Protein AF-A0A5S4YLB9-F1 (afdb_monomer_lite)

Radius of gyration: 21.64 Å; chains: 1; bounding box: 45×45×74 Å

pLDDT: mean 87.02, std 15.47, range [41.09, 97.94]

Foldseek 3Di:
DDDDPPPPPDPDDPPDDPDPVVVDDPQVCQQPVDPVCRAQKDKQWAAWDDDPPNQWIWGQRDPVSFKIKTAGPVQFSDKDWADCVRPVVITMITIGRPVCVVVIDMGGHDD

Structure (mmCIF, N/CA/C/O backbone):
data_AF-A0A5S4YLB9-F1
#
_entry.id   AF-A0A5S4YLB9-F1
#
loop_
_atom_site.group_PDB
_atom_site.id
_atom_site.type_symbol
_atom_site.label_atom_id
_atom_site.label_alt_id
_atom_site.label_comp_id
_atom_site.label_asym_id
_atom_site.label_entity_id
_atom_site.label_seq_id
_atom_site.pdbx_PDB_ins_code
_atom_site.Cartn_x
_atom_site.Cartn_y
_atom_site.Cartn_z
_atom_site.occupancy
_atom_site.B_iso_or_equiv
_atom_site.auth_seq_id
_atom_site.auth_comp_id
_atom_site.auth_asym_id
_atom_site.auth_atom_id
_atom_site.pdbx_PDB_model_num
ATOM 1 N N . MET A 1 1 ? 29.938 6.118 -59.526 1.00 41.09 1 MET A N 1
ATOM 2 C CA . MET A 1 1 ? 29.838 4.944 -58.639 1.00 41.09 1 MET A CA 1
ATOM 3 C C . MET A 1 1 ? 29.187 5.438 -57.364 1.00 41.09 1 MET A C 1
ATOM 5 O O . MET A 1 1 ? 29.797 6.246 -56.681 1.00 41.09 1 MET A O 1
ATOM 9 N N . ALA A 1 2 ? 27.918 5.103 -57.149 1.00 44.34 2 ALA A N 1
ATOM 10 C CA . ALA A 1 2 ? 27.194 5.429 -55.926 1.00 44.34 2 ALA A CA 1
ATOM 11 C C . ALA A 1 2 ? 26.923 4.097 -55.229 1.00 44.34 2 ALA A C 1
ATOM 13 O O . ALA A 1 2 ? 26.101 3.318 -55.705 1.00 44.34 2 ALA A O 1
ATOM 14 N N . GLU A 1 3 ? 27.676 3.808 -54.175 1.00 47.38 3 GLU A N 1
ATOM 15 C CA . GLU A 1 3 ? 27.405 2.674 -53.298 1.00 47.38 3 GLU A CA 1
ATOM 16 C C . GLU A 1 3 ? 26.287 3.105 -52.345 1.00 47.38 3 GLU A C 1
ATOM 18 O O . GLU A 1 3 ? 26.493 3.911 -51.440 1.00 47.38 3 GLU A O 1
ATOM 23 N N . HIS A 1 4 ? 25.066 2.643 -52.622 1.00 51.16 4 HIS A N 1
ATOM 24 C CA . HIS A 1 4 ? 23.992 2.636 -51.636 1.00 51.16 4 HIS A CA 1
ATOM 25 C C . HIS A 1 4 ? 24.293 1.496 -50.662 1.00 51.16 4 HIS A C 1
ATOM 27 O O . HIS A 1 4 ? 24.170 0.327 -51.020 1.00 51.16 4 HIS A O 1
ATOM 33 N N . ASN A 1 5 ? 24.719 1.843 -49.449 1.00 51.69 5 ASN A N 1
ATOM 34 C CA . ASN A 1 5 ? 24.667 0.926 -48.320 1.00 51.69 5 ASN A CA 1
ATOM 35 C C . ASN A 1 5 ? 23.204 0.816 -47.876 1.00 51.69 5 ASN A C 1
ATOM 37 O O . ASN A 1 5 ? 22.686 1.712 -47.210 1.00 51.69 5 ASN A O 1
ATOM 41 N N . ASP A 1 6 ? 22.555 -0.283 -48.251 1.00 49.88 6 ASP A N 1
ATOM 42 C CA . ASP A 1 6 ? 21.346 -0.773 -47.594 1.00 49.88 6 ASP A CA 1
ATOM 43 C C . ASP A 1 6 ? 21.731 -1.279 -46.193 1.00 49.88 6 ASP A C 1
ATOM 45 O O . ASP A 1 6 ? 21.998 -2.464 -45.979 1.00 49.88 6 ASP A O 1
ATOM 49 N N . GLU A 1 7 ? 21.810 -0.369 -45.220 1.00 49.88 7 GLU A N 1
ATOM 50 C CA . GLU A 1 7 ? 21.791 -0.760 -43.813 1.00 49.88 7 GLU A CA 1
ATOM 51 C C . GLU A 1 7 ? 20.394 -1.294 -43.490 1.00 49.88 7 GLU A C 1
ATOM 53 O O . GLU A 1 7 ? 19.412 -0.557 -43.391 1.00 49.88 7 GLU A O 1
ATOM 58 N N . ALA A 1 8 ? 20.313 -2.618 -43.363 1.00 51.78 8 ALA A N 1
ATOM 59 C CA . ALA A 1 8 ? 19.144 -3.317 -42.871 1.00 51.78 8 ALA A CA 1
ATOM 60 C C . ALA A 1 8 ? 18.708 -2.714 -41.528 1.00 51.78 8 ALA A C 1
ATOM 62 O O . ALA A 1 8 ? 19.410 -2.815 -40.520 1.00 51.78 8 ALA A O 1
ATOM 63 N N . VAL A 1 9 ? 17.521 -2.110 -41.515 1.00 49.81 9 VAL A N 1
ATOM 64 C CA . VAL A 1 9 ? 16.834 -1.696 -40.293 1.00 49.81 9 VAL A CA 1
ATOM 65 C C . VAL A 1 9 ? 16.519 -2.965 -39.502 1.00 49.81 9 VAL A C 1
ATOM 67 O O . VAL A 1 9 ? 15.574 -3.688 -39.817 1.00 49.81 9 VAL A O 1
ATOM 70 N N . SER A 1 10 ? 17.340 -3.284 -38.499 1.00 50.38 10 SER A N 1
ATOM 71 C CA . SER A 1 10 ? 17.010 -4.340 -37.547 1.00 50.38 10 SER A CA 1
ATOM 72 C C . SER A 1 10 ? 15.905 -3.816 -36.636 1.00 50.38 10 SER A C 1
ATOM 74 O O . SER A 1 10 ? 16.147 -2.963 -35.779 1.00 50.38 10 SER A O 1
ATOM 76 N N . GLU A 1 11 ? 14.688 -4.310 -36.829 1.00 45.53 11 GLU A N 1
ATOM 77 C CA . GLU A 1 11 ? 13.570 -4.064 -35.923 1.00 45.53 11 GLU A CA 1
ATOM 78 C C . GLU A 1 11 ? 13.886 -4.668 -34.545 1.00 45.53 11 GLU A C 1
ATOM 80 O O . GLU A 1 11 ? 13.721 -5.862 -34.296 1.00 45.53 11 GLU A O 1
ATOM 85 N N . GLY A 1 12 ? 14.407 -3.829 -33.649 1.00 42.03 12 GLY A N 1
ATOM 86 C CA . GLY A 1 12 ? 14.742 -4.174 -32.272 1.00 42.03 12 GLY A CA 1
ATOM 87 C C . GLY A 1 12 ? 13.501 -4.267 -31.390 1.00 42.03 12 GLY A C 1
ATOM 88 O O . GLY A 1 12 ? 13.297 -3.429 -30.516 1.00 42.03 12 GLY A O 1
ATOM 89 N N . GLY A 1 13 ? 12.669 -5.287 -31.600 1.00 60.09 13 GLY A N 1
ATOM 90 C CA . GLY A 1 13 ? 11.773 -5.758 -30.542 1.00 60.09 13 GLY A CA 1
ATOM 91 C C . GLY A 1 13 ? 12.600 -6.377 -29.405 1.00 60.09 13 GLY A C 1
ATOM 92 O O . GLY A 1 13 ? 13.683 -6.904 -29.678 1.00 60.09 13 GLY A O 1
ATOM 93 N N . PRO A 1 14 ? 12.148 -6.339 -28.134 1.00 65.94 14 PRO A N 1
ATOM 94 C CA . PRO A 1 14 ? 12.865 -7.023 -27.065 1.00 65.94 14 PRO A CA 1
ATOM 95 C C . PRO A 1 14 ? 12.914 -8.517 -27.403 1.00 65.94 14 PRO A C 1
ATOM 97 O O . PRO A 1 14 ? 11.892 -9.205 -27.411 1.00 65.94 14 PRO A O 1
ATOM 100 N N . GLY A 1 15 ? 14.108 -8.998 -27.758 1.00 73.31 15 GLY A N 1
ATOM 101 C CA . GLY A 1 15 ? 14.348 -10.401 -28.063 1.00 73.31 15 GLY A CA 1
ATOM 102 C C . GLY A 1 15 ? 13.890 -11.272 -26.898 1.00 73.31 15 GLY A C 1
ATOM 103 O O . GLY A 1 15 ? 14.005 -10.885 -25.734 1.00 73.31 15 GLY A O 1
ATOM 104 N N . ARG A 1 16 ? 13.343 -12.450 -27.207 1.00 78.19 16 ARG A N 1
ATOM 105 C CA . ARG A 1 16 ? 12.963 -13.427 -26.183 1.00 78.19 16 ARG A CA 1
ATOM 106 C C . ARG A 1 16 ? 14.174 -13.683 -25.267 1.00 78.19 16 ARG A C 1
ATOM 108 O O . ARG A 1 16 ? 15.229 -14.045 -25.789 1.00 78.19 16 ARG A O 1
ATOM 115 N N . PRO A 1 17 ? 14.045 -13.523 -23.940 1.00 76.88 17 PRO A N 1
ATOM 116 C CA . PRO A 1 17 ? 15.144 -13.744 -23.022 1.00 76.88 17 PRO A CA 1
ATOM 117 C C . PRO A 1 17 ? 15.515 -15.222 -23.038 1.00 76.88 17 PRO A C 1
ATOM 119 O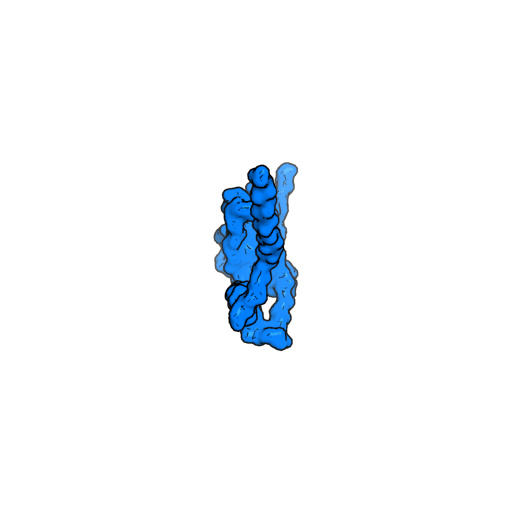 O . PRO A 1 17 ? 14.664 -16.098 -23.236 1.00 76.88 17 PRO A O 1
ATOM 122 N N . ALA A 1 18 ? 16.794 -15.503 -22.801 1.00 81.44 18 ALA A N 1
ATOM 123 C CA . ALA A 1 18 ? 17.282 -16.871 -22.670 1.00 81.44 18 ALA A CA 1
ATOM 124 C C . ALA A 1 18 ? 16.619 -17.594 -21.482 1.00 81.44 18 ALA A C 1
ATOM 126 O O . ALA A 1 18 ? 16.462 -18.815 -21.511 1.00 81.44 18 ALA A O 1
ATOM 127 N N . ASN A 1 19 ? 16.183 -16.836 -20.470 1.00 82.06 19 ASN A N 1
ATOM 128 C CA . ASN A 1 19 ? 15.472 -17.329 -19.302 1.00 82.06 19 ASN A CA 1
ATOM 129 C C . ASN A 1 19 ? 14.149 -16.570 -19.099 1.00 82.06 19 ASN A C 1
ATOM 131 O O . ASN A 1 19 ? 14.136 -15.362 -18.886 1.00 82.06 19 ASN A O 1
ATOM 1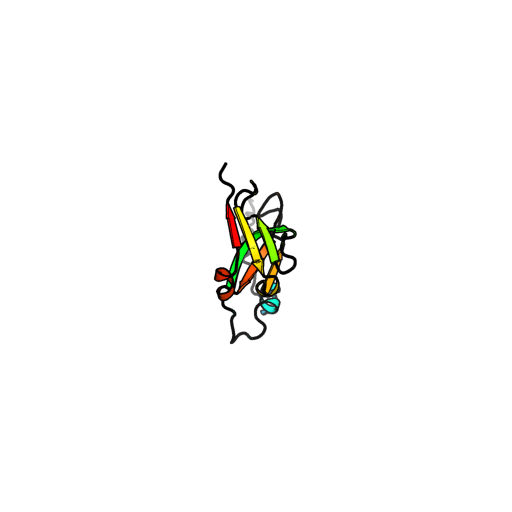35 N N . LEU A 1 20 ? 13.022 -17.290 -19.113 1.00 82.81 20 LEU A N 1
ATOM 136 C CA . LEU A 1 20 ? 11.689 -16.698 -18.945 1.00 82.81 20 LEU A CA 1
ATOM 137 C C . LEU A 1 20 ? 11.484 -16.026 -17.580 1.00 82.81 20 LEU A C 1
ATOM 139 O O . LEU A 1 20 ? 10.621 -15.161 -17.474 1.00 82.81 20 LEU A O 1
ATOM 143 N N . SER A 1 21 ? 12.275 -16.365 -16.555 1.00 81.25 21 SER A N 1
ATOM 144 C CA . SER A 1 21 ? 12.187 -15.681 -15.261 1.00 81.25 21 SER A CA 1
ATOM 145 C C . SER A 1 21 ? 12.584 -14.206 -15.333 1.00 81.25 21 SER A C 1
ATOM 147 O O . SER A 1 21 ? 12.196 -13.435 -14.464 1.00 81.25 21 SER A O 1
ATOM 149 N N . GLU A 1 22 ? 13.336 -13.801 -16.360 1.00 82.19 22 GLU A N 1
ATOM 150 C CA . GLU A 1 22 ? 13.720 -12.402 -16.599 1.00 82.19 22 GLU A CA 1
ATOM 151 C C . GLU A 1 22 ? 12.533 -11.530 -17.037 1.00 82.19 22 GLU A C 1
ATOM 153 O O . GLU A 1 22 ? 12.612 -10.308 -16.969 1.00 82.19 22 GLU A O 1
ATOM 158 N N . TRP A 1 23 ? 11.422 -12.140 -17.462 1.00 85.19 23 TRP A N 1
ATOM 159 C CA . TRP A 1 23 ? 10.176 -11.436 -17.776 1.00 85.19 23 TRP A CA 1
ATOM 160 C C . TRP A 1 23 ? 9.253 -11.241 -16.578 1.00 85.19 23 TRP A C 1
ATOM 162 O O . TRP A 1 23 ? 8.257 -10.531 -16.699 1.00 85.19 23 TRP A O 1
ATOM 172 N N . PHE A 1 24 ? 9.517 -11.891 -15.446 1.00 88.62 24 PHE A N 1
ATOM 173 C CA . PHE A 1 24 ? 8.608 -11.824 -14.310 1.00 88.62 24 PHE A CA 1
ATOM 174 C C . PHE A 1 24 ? 8.838 -10.552 -13.511 1.00 88.62 24 PHE A C 1
ATOM 176 O O . PHE A 1 24 ? 9.969 -10.223 -13.160 1.00 88.62 24 PHE A O 1
ATOM 183 N N . ASP A 1 25 ? 7.746 -9.886 -13.150 1.00 90.81 25 ASP A N 1
ATOM 184 C CA . ASP A 1 25 ? 7.785 -8.766 -12.224 1.00 90.81 25 ASP A CA 1
ATOM 185 C C . ASP A 1 25 ? 8.176 -9.256 -10.815 1.00 90.81 25 ASP A C 1
ATOM 187 O O . ASP A 1 25 ? 7.388 -9.957 -10.170 1.00 90.81 25 ASP A O 1
ATOM 191 N N . PRO A 1 26 ? 9.351 -8.877 -10.269 1.00 88.56 26 PRO A N 1
ATOM 192 C CA . PRO A 1 26 ? 9.837 -9.435 -9.003 1.00 88.56 26 PRO A CA 1
ATOM 193 C C . PRO A 1 26 ? 8.977 -9.079 -7.789 1.00 88.56 26 PRO A C 1
ATOM 195 O O . PRO A 1 26 ? 9.103 -9.692 -6.735 1.00 88.56 26 PRO A O 1
ATOM 198 N N . TRP A 1 27 ? 8.126 -8.060 -7.893 1.00 88.56 27 TRP A N 1
ATOM 199 C CA . TRP A 1 27 ? 7.233 -7.672 -6.808 1.00 88.56 27 TRP A CA 1
ATOM 200 C C . TRP A 1 27 ? 6.031 -8.619 -6.681 1.00 88.56 27 TRP A C 1
ATOM 202 O O . TRP A 1 27 ? 5.513 -8.787 -5.579 1.00 88.56 27 TRP A O 1
ATOM 212 N N . LEU A 1 28 ? 5.620 -9.292 -7.767 1.00 91.88 28 LEU A N 1
ATOM 213 C CA . LEU A 1 28 ? 4.493 -10.228 -7.733 1.00 91.88 28 LEU A CA 1
ATOM 214 C C . LEU A 1 28 ? 4.781 -11.437 -6.848 1.00 91.88 28 LEU A C 1
ATOM 216 O O . LEU A 1 28 ? 3.866 -11.918 -6.195 1.00 91.88 28 LEU A O 1
ATOM 220 N N . SER A 1 29 ? 6.033 -11.889 -6.757 1.00 89.50 29 SER A N 1
ATOM 221 C CA . SER A 1 29 ? 6.404 -13.000 -5.869 1.00 89.50 29 SER A CA 1
ATOM 222 C C . SER A 1 29 ? 6.312 -12.647 -4.382 1.00 89.50 29 SER A C 1
ATOM 224 O O . SER A 1 29 ? 6.216 -13.543 -3.551 1.00 89.50 29 SER A O 1
ATOM 226 N N . LYS A 1 30 ? 6.311 -11.352 -4.034 1.00 89.50 30 LYS A N 1
ATOM 227 C CA . LYS A 1 30 ? 6.050 -10.879 -2.665 1.00 89.50 30 LYS A CA 1
ATOM 228 C C . LYS A 1 30 ? 4.556 -10.839 -2.348 1.00 89.50 30 LYS A C 1
ATOM 230 O O . LYS A 1 30 ? 4.187 -10.933 -1.186 1.00 89.50 30 LYS A O 1
ATOM 235 N N . LEU A 1 31 ? 3.716 -10.662 -3.370 1.00 92.19 31 LEU A N 1
ATOM 236 C CA . LEU A 1 31 ? 2.264 -10.575 -3.222 1.00 92.19 31 LEU A CA 1
ATOM 237 C C . LEU A 1 31 ? 1.571 -11.939 -3.376 1.00 92.19 31 LEU A C 1
ATOM 239 O O . LEU A 1 31 ? 0.569 -12.200 -2.718 1.00 92.19 31 LEU A O 1
ATOM 243 N N . ILE A 1 32 ? 2.076 -12.790 -4.268 1.00 93.44 32 ILE A N 1
ATOM 244 C CA . ILE A 1 32 ? 1.504 -14.086 -4.636 1.00 93.44 32 ILE A CA 1
ATOM 245 C C . ILE A 1 32 ? 2.486 -15.177 -4.204 1.00 93.44 32 ILE A C 1
ATOM 247 O O . ILE A 1 32 ? 3.392 -15.542 -4.950 1.00 93.44 32 ILE A O 1
ATOM 251 N N . GLU A 1 33 ? 2.297 -15.697 -2.992 1.00 88.00 33 GLU A N 1
ATOM 252 C CA . GLU A 1 33 ? 3.114 -16.798 -2.460 1.00 88.00 33 GLU A CA 1
ATOM 253 C C . GLU A 1 33 ? 2.803 -18.140 -3.148 1.00 88.00 33 GLU A C 1
ATOM 255 O O . GLU A 1 33 ? 3.704 -18.937 -3.404 1.00 88.00 33 GLU A O 1
ATOM 260 N N . ASP A 1 34 ? 1.526 -18.386 -3.468 1.00 90.56 34 ASP A N 1
ATOM 261 C CA . ASP A 1 34 ? 1.048 -19.580 -4.173 1.00 90.56 34 ASP A CA 1
ATOM 262 C C . ASP A 1 34 ? 0.323 -19.152 -5.461 1.00 90.56 34 ASP A C 1
ATOM 264 O O . ASP A 1 34 ? -0.716 -18.487 -5.384 1.00 90.56 34 ASP A O 1
ATOM 268 N N . PRO A 1 35 ? 0.813 -19.543 -6.653 1.00 90.31 35 PRO A N 1
ATOM 269 C CA . PRO A 1 35 ? 0.202 -19.155 -7.923 1.00 90.31 35 PRO A CA 1
ATOM 270 C C . PRO A 1 35 ? -1.232 -19.679 -8.102 1.00 90.31 35 PRO A C 1
ATOM 272 O O . PRO A 1 35 ? -1.971 -19.150 -8.929 1.00 90.31 35 PRO A O 1
ATOM 275 N N . ASN A 1 36 ? -1.659 -20.682 -7.325 1.00 94.38 36 ASN A N 1
ATOM 276 C CA . ASN A 1 36 ? -3.032 -21.193 -7.343 1.00 94.38 36 ASN A CA 1
ATOM 277 C C . ASN A 1 36 ? -3.960 -20.462 -6.359 1.00 94.38 36 ASN A C 1
ATOM 279 O O . ASN A 1 36 ? -5.162 -20.728 -6.332 1.00 94.38 36 ASN A O 1
ATOM 283 N N . LYS A 1 37 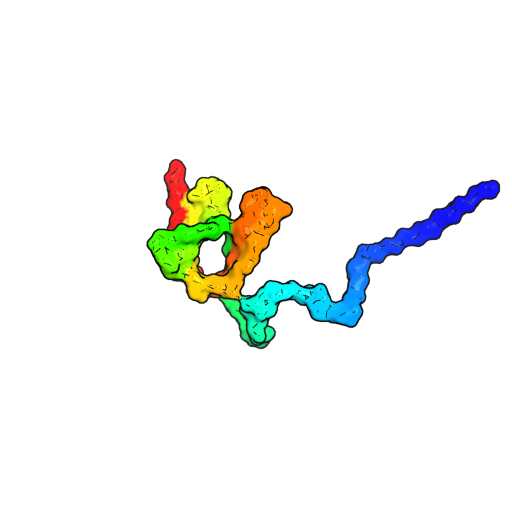? -3.422 -19.551 -5.542 1.00 91.62 37 LYS A N 1
ATOM 284 C CA . LYS A 1 37 ? -4.159 -18.773 -4.540 1.00 91.62 37 LYS A CA 1
ATOM 285 C C . LYS A 1 37 ? -3.849 -17.293 -4.707 1.00 91.62 37 LYS A C 1
ATOM 287 O O . LYS A 1 37 ? -3.173 -16.674 -3.892 1.00 91.62 37 LYS A O 1
ATOM 292 N N . ILE A 1 38 ? -4.372 -16.726 -5.787 1.00 93.00 38 ILE A N 1
ATOM 293 C CA . ILE A 1 38 ? -4.213 -15.303 -6.081 1.00 93.00 38 ILE A CA 1
ATOM 294 C C . ILE A 1 38 ? -5.054 -14.496 -5.074 1.00 93.00 38 ILE A C 1
ATOM 296 O O . ILE A 1 38 ? -6.272 -14.701 -5.011 1.00 93.00 38 ILE A O 1
ATOM 300 N N . PRO A 1 39 ? -4.448 -13.591 -4.282 1.00 93.25 39 PRO A N 1
ATOM 301 C CA . PRO A 1 39 ? -5.184 -12.794 -3.313 1.00 93.25 39 PRO A CA 1
ATOM 302 C C . PRO A 1 39 ? -6.147 -11.827 -4.012 1.00 93.25 39 PRO A C 1
ATOM 304 O O . PRO A 1 39 ? -5.863 -11.281 -5.081 1.00 93.25 39 PRO A O 1
ATOM 307 N N . ASN A 1 40 ? -7.295 -11.576 -3.383 1.00 95.38 40 ASN A N 1
ATOM 308 C CA . ASN A 1 40 ? -8.248 -10.586 -3.868 1.00 95.38 40 ASN A CA 1
ATOM 309 C C . ASN A 1 40 ? -7.791 -9.181 -3.467 1.00 95.38 40 ASN A C 1
ATOM 311 O O . ASN A 1 40 ? -8.033 -8.734 -2.348 1.00 95.38 40 ASN A O 1
ATOM 315 N N . VAL A 1 41 ? -7.136 -8.481 -4.390 1.00 96.38 41 VAL A N 1
ATOM 316 C CA . VAL A 1 41 ? -6.489 -7.200 -4.092 1.00 96.38 41 VAL A CA 1
ATOM 317 C C . VAL A 1 41 ? -7.157 -6.006 -4.762 1.00 96.38 41 VAL A C 1
ATOM 319 O O . VAL A 1 41 ? -7.857 -6.107 -5.779 1.00 96.38 41 VAL A O 1
ATOM 322 N N . MET A 1 42 ? -6.914 -4.832 -4.192 1.00 95.75 42 MET A N 1
ATOM 323 C CA . MET A 1 42 ? -7.106 -3.548 -4.855 1.00 95.75 42 MET A CA 1
ATOM 324 C C . MET A 1 42 ? -5.847 -2.694 -4.719 1.00 95.75 42 MET A C 1
ATOM 326 O O . MET A 1 42 ? -5.116 -2.804 -3.738 1.00 95.75 42 MET A O 1
ATOM 330 N N . LEU A 1 43 ? -5.596 -1.857 -5.723 1.00 96.12 43 LEU A N 1
ATOM 331 C CA . LEU A 1 43 ? -4.469 -0.935 -5.737 1.00 96.12 43 LEU A CA 1
ATOM 332 C C . LEU A 1 43 ? -4.929 0.444 -5.258 1.00 96.12 43 LEU A C 1
ATOM 334 O O . LEU A 1 43 ? -5.882 1.004 -5.800 1.00 96.12 43 LEU A O 1
ATOM 338 N N . LEU A 1 44 ? -4.221 0.993 -4.276 1.00 95.88 44 LEU A N 1
ATOM 339 C CA . LEU A 1 44 ? -4.338 2.377 -3.842 1.00 95.88 44 LEU A CA 1
ATOM 340 C C . LEU A 1 44 ? -3.061 3.135 -4.212 1.00 95.88 44 LEU A C 1
ATOM 342 O O . LEU A 1 44 ? -1.955 2.706 -3.881 1.00 95.88 44 LEU A O 1
ATOM 346 N N . CYS A 1 45 ? -3.220 4.275 -4.878 1.00 95.81 45 CYS A N 1
ATOM 347 C CA . CYS A 1 45 ? -2.120 5.148 -5.277 1.00 95.81 45 CYS A CA 1
ATOM 348 C C . CYS A 1 45 ? -2.203 6.452 -4.488 1.00 95.81 45 CYS A C 1
ATOM 350 O O . CYS A 1 45 ? -3.268 7.067 -4.428 1.00 95.81 45 CYS A O 1
ATOM 352 N N . GLY A 1 46 ? -1.092 6.892 -3.902 1.00 96.31 46 GLY A N 1
ATOM 353 C CA . GLY A 1 46 ? -1.082 8.151 -3.165 1.00 96.31 46 GLY A CA 1
ATOM 354 C C . GLY A 1 46 ? 0.171 8.387 -2.337 1.00 96.31 46 GLY A C 1
ATOM 355 O O . GLY A 1 46 ? 1.228 7.808 -2.590 1.00 96.31 46 GLY A O 1
ATOM 356 N N . TYR A 1 47 ? 0.044 9.236 -1.323 1.00 96.56 47 TYR A N 1
ATOM 357 C CA . TYR A 1 47 ? 1.126 9.634 -0.426 1.00 96.56 47 TYR A CA 1
ATOM 358 C C . TYR A 1 47 ? 0.874 9.065 0.972 1.00 96.56 47 TYR A C 1
ATOM 360 O O . TYR A 1 47 ? -0.032 9.509 1.681 1.00 96.56 47 TYR A O 1
ATOM 368 N N . ALA A 1 48 ? 1.653 8.049 1.348 1.00 96.88 48 ALA A N 1
ATOM 369 C CA . ALA A 1 48 ? 1.529 7.367 2.633 1.00 96.88 48 ALA A CA 1
ATOM 370 C C . ALA A 1 48 ? 2.206 8.155 3.770 1.00 96.88 48 ALA A C 1
ATOM 372 O O . ALA A 1 48 ? 3.318 8.656 3.612 1.00 96.88 48 ALA A O 1
ATOM 373 N N . THR A 1 49 ? 1.551 8.228 4.926 1.00 96.94 49 THR A N 1
ATOM 374 C CA . THR A 1 49 ? 2.048 8.866 6.151 1.00 96.94 49 THR A CA 1
ATOM 375 C C . THR A 1 49 ? 1.465 8.196 7.402 1.00 96.94 49 THR A C 1
ATOM 377 O O . THR A 1 49 ? 0.615 7.305 7.316 1.00 96.94 49 THR A O 1
ATOM 380 N N . ASN A 1 50 ? 1.912 8.626 8.581 1.00 97.12 50 ASN A N 1
ATOM 381 C CA . ASN A 1 50 ? 1.372 8.160 9.854 1.00 97.12 50 ASN A CA 1
ATOM 382 C C . ASN A 1 50 ? -0.115 8.525 9.984 1.00 97.12 50 ASN A C 1
ATOM 384 O O . ASN A 1 50 ? -0.518 9.668 9.755 1.00 97.12 50 ASN A O 1
ATOM 388 N N . SER A 1 51 ? -0.923 7.541 10.374 1.00 96.81 51 SER A N 1
ATOM 389 C CA . SER A 1 51 ? -2.305 7.751 10.804 1.00 96.81 51 SER A CA 1
ATOM 390 C C . SER A 1 51 ? -2.340 8.130 12.293 1.00 96.81 51 SER A C 1
ATOM 392 O O . SER A 1 51 ? -1.466 7.692 13.043 1.00 96.81 51 SER A O 1
ATOM 394 N N . PRO A 1 52 ? -3.347 8.896 12.757 1.00 94.75 52 PRO A N 1
ATOM 395 C CA . PRO A 1 52 ? -3.630 9.047 14.186 1.00 94.75 52 PRO A CA 1
ATOM 396 C C . PRO A 1 52 ? -3.946 7.717 14.891 1.00 94.75 52 PRO A C 1
ATOM 398 O O . PRO A 1 52 ? -3.758 7.603 16.096 1.00 94.75 52 PRO A O 1
ATOM 401 N N . ASP A 1 53 ? -4.445 6.724 14.150 1.00 95.94 53 ASP A N 1
ATOM 402 C CA . ASP A 1 53 ? -4.575 5.347 14.625 1.00 95.94 53 ASP A CA 1
ATOM 403 C C . ASP A 1 53 ? -3.284 4.581 14.316 1.00 95.94 53 ASP A C 1
ATOM 405 O O . ASP A 1 53 ? -2.968 4.339 13.150 1.00 95.94 53 ASP A O 1
ATOM 409 N N . GLU A 1 54 ? -2.557 4.166 15.354 1.00 96.69 54 GLU A N 1
ATOM 410 C CA . GLU A 1 54 ? -1.281 3.451 15.231 1.00 96.69 54 GLU A CA 1
ATOM 411 C C . GLU A 1 54 ? -1.392 2.117 14.477 1.00 96.69 54 GLU A C 1
ATOM 413 O O . GLU A 1 54 ? -0.386 1.611 13.969 1.00 96.69 54 GLU A O 1
ATOM 418 N N . LYS A 1 55 ? -2.595 1.542 14.368 1.00 97.31 55 LYS A N 1
ATOM 419 C CA . LYS A 1 55 ? -2.851 0.310 13.608 1.00 97.31 55 LYS A CA 1
ATOM 420 C C . LYS A 1 55 ? -3.106 0.561 12.124 1.00 97.31 55 LYS A C 1
ATOM 422 O O . LYS A 1 55 ? -3.254 -0.398 11.372 1.00 97.31 55 LYS A O 1
ATOM 427 N N . ALA A 1 56 ? -3.123 1.817 11.688 1.00 97.94 56 ALA A N 1
ATOM 428 C CA . ALA A 1 56 ? -3.379 2.198 10.309 1.00 97.94 56 ALA A CA 1
ATOM 429 C C . ALA A 1 56 ? -2.239 3.037 9.712 1.00 97.94 56 ALA A C 1
ATOM 431 O O . ALA A 1 56 ? -1.381 3.585 10.407 1.00 97.94 56 ALA A O 1
ATOM 432 N N . ILE A 1 57 ? -2.242 3.140 8.388 1.00 97.62 57 ILE A N 1
ATOM 433 C CA . ILE A 1 57 ? -1.437 4.079 7.606 1.00 97.62 57 ILE A CA 1
ATOM 434 C C . ILE A 1 57 ? -2.404 5.001 6.875 1.00 97.62 57 ILE A C 1
ATOM 436 O O . ILE A 1 57 ? -3.392 4.538 6.308 1.00 97.62 57 ILE A O 1
ATOM 440 N N . ARG A 1 58 ? -2.122 6.304 6.876 1.00 97.81 58 ARG A N 1
ATOM 441 C CA . ARG A 1 58 ? -2.907 7.280 6.122 1.00 97.81 58 ARG A CA 1
ATOM 442 C C . ARG A 1 58 ? -2.340 7.419 4.724 1.00 97.81 58 ARG A C 1
ATOM 444 O O . ARG A 1 58 ? -1.150 7.673 4.573 1.00 97.81 58 ARG A O 1
ATOM 451 N N . VAL A 1 59 ? -3.187 7.323 3.710 1.00 97.62 59 VAL A N 1
ATOM 452 C CA . VAL A 1 59 ? -2.815 7.541 2.311 1.00 97.62 59 VAL A CA 1
ATOM 453 C C . VAL A 1 59 ? -3.611 8.714 1.762 1.00 97.62 59 VAL A C 1
ATOM 455 O O . VAL A 1 59 ? -4.834 8.640 1.639 1.00 97.62 59 VAL A O 1
ATOM 458 N N . PHE A 1 60 ? -2.926 9.806 1.429 1.00 96.81 60 PHE A N 1
ATOM 459 C CA . PHE A 1 60 ? -3.524 10.911 0.681 1.00 96.81 60 PHE A CA 1
ATOM 460 C C . PHE A 1 60 ? -3.623 10.532 -0.791 1.00 96.81 60 PHE A C 1
ATOM 462 O O . PHE A 1 60 ? -2.618 10.203 -1.414 1.00 96.81 60 PHE A O 1
ATOM 469 N N . CYS A 1 61 ? -4.838 10.557 -1.326 1.00 94.44 61 CYS A N 1
ATOM 470 C CA . CYS A 1 61 ? -5.150 10.078 -2.671 1.00 94.44 61 CYS A CA 1
ATOM 471 C C . CYS A 1 61 ? -5.056 11.187 -3.730 1.00 94.44 61 CYS A C 1
ATOM 473 O O . CYS A 1 61 ? -5.210 10.919 -4.919 1.00 94.44 61 CYS A O 1
ATOM 475 N N . ASP A 1 62 ? -4.808 12.426 -3.306 1.00 92.44 62 ASP A N 1
ATOM 476 C CA . ASP A 1 62 ? -4.610 13.579 -4.175 1.00 92.44 62 ASP A CA 1
ATOM 477 C C . ASP A 1 62 ? -3.467 14.481 -3.663 1.00 92.44 62 ASP A C 1
ATOM 479 O O . ASP A 1 62 ? -3.182 14.495 -2.459 1.00 92.44 62 ASP A O 1
ATOM 483 N N . PRO A 1 63 ? -2.817 15.263 -4.547 1.00 91.44 63 PRO A N 1
ATOM 484 C CA . PRO A 1 63 ? -1.731 16.168 -4.160 1.00 91.44 63 PRO A CA 1
ATOM 485 C C . PRO A 1 63 ? -2.169 17.374 -3.317 1.00 91.44 63 PRO A C 1
ATOM 487 O O . PRO A 1 63 ? -1.328 18.015 -2.694 1.00 91.44 63 PRO A O 1
ATOM 490 N N . GLN A 1 64 ? -3.462 17.712 -3.304 1.00 92.56 64 GLN A N 1
ATOM 491 C CA . GLN A 1 64 ? -4.011 18.819 -2.511 1.00 92.56 64 GLN A CA 1
ATOM 492 C C . GLN A 1 64 ? -4.293 18.394 -1.059 1.00 92.56 64 GLN A C 1
ATOM 494 O O . GLN A 1 64 ? -4.652 19.229 -0.228 1.00 92.56 64 GLN A O 1
ATOM 499 N N . LEU A 1 65 ? -4.090 17.109 -0.741 1.00 93.50 65 LEU A N 1
ATOM 500 C CA . LEU A 1 65 ? -4.285 16.496 0.571 1.00 93.50 65 LEU A CA 1
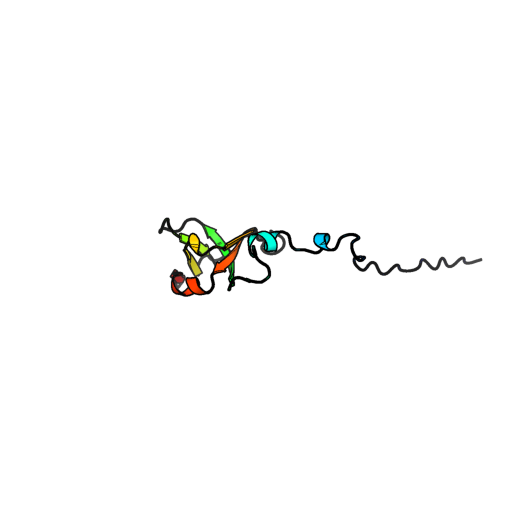ATOM 501 C C . LEU A 1 65 ? -5.731 16.616 1.084 1.00 93.50 65 LEU A C 1
ATOM 503 O O . LEU A 1 65 ? -5.974 16.667 2.295 1.00 93.50 65 LEU A O 1
ATOM 507 N N . LEU A 1 66 ? -6.701 16.672 0.168 1.00 94.62 66 LEU A N 1
ATOM 508 C CA . LEU A 1 66 ? -8.114 16.873 0.499 1.00 94.62 66 LEU A CA 1
ATOM 509 C C . LEU A 1 66 ? -8.842 15.561 0.770 1.00 94.62 66 LEU A C 1
ATOM 511 O O . LEU A 1 66 ? -9.782 15.526 1.567 1.00 94.62 66 LEU A O 1
ATOM 515 N N . TRP A 1 67 ? -8.400 14.478 0.146 1.00 95.31 67 TRP A N 1
ATOM 516 C CA . TRP A 1 67 ? -8.948 13.146 0.279 1.00 95.31 67 TRP A CA 1
ATOM 517 C C . TRP A 1 67 ? -7.871 12.186 0.774 1.00 95.31 67 TRP A C 1
ATOM 519 O O . TRP A 1 67 ? -6.812 12.010 0.169 1.00 95.31 67 TRP A O 1
ATOM 529 N N . CYS A 1 68 ? -8.151 11.539 1.902 1.00 96.69 68 CYS A N 1
ATOM 530 C CA . CYS A 1 68 ? -7.300 10.479 2.419 1.00 96.69 68 CYS A CA 1
ATOM 531 C C . CYS A 1 68 ? -8.100 9.269 2.873 1.00 96.69 68 CYS A C 1
ATOM 533 O O . CYS A 1 68 ? -9.304 9.341 3.139 1.00 96.69 68 CYS A O 1
ATOM 535 N N . VAL A 1 69 ? -7.390 8.151 2.952 1.00 97.38 69 VAL A N 1
ATOM 536 C CA . VAL A 1 69 ? -7.894 6.878 3.445 1.00 97.38 69 VAL A CA 1
ATOM 537 C C . VAL A 1 69 ? -6.938 6.375 4.516 1.00 97.38 69 VAL A C 1
ATOM 539 O O . VAL A 1 69 ? -5.737 6.289 4.271 1.00 97.38 69 VAL A O 1
ATOM 542 N N . ASP A 1 70 ? -7.461 6.042 5.691 1.00 97.94 70 ASP A N 1
ATOM 543 C CA . ASP A 1 70 ? -6.716 5.272 6.684 1.00 97.94 70 ASP A CA 1
ATOM 544 C C . ASP A 1 70 ? -6.925 3.787 6.393 1.00 97.94 70 ASP A C 1
ATOM 546 O O . ASP A 1 70 ? -8.049 3.281 6.472 1.00 97.94 70 ASP A O 1
ATOM 550 N N . VAL A 1 71 ? -5.835 3.111 6.039 1.00 97.94 71 VAL A N 1
ATOM 551 C CA . VAL A 1 71 ? -5.789 1.690 5.695 1.00 97.94 71 VAL A CA 1
ATOM 552 C C . VAL A 1 71 ? -5.201 0.915 6.878 1.00 97.94 71 VAL A C 1
ATOM 554 O O . VAL A 1 71 ? -4.115 1.281 7.340 1.00 97.94 71 VAL A O 1
ATOM 557 N N . PRO A 1 72 ? -5.863 -0.142 7.381 1.00 97.88 72 PRO A N 1
ATOM 558 C CA . PRO A 1 72 ? -5.283 -1.031 8.387 1.00 97.88 72 PRO A CA 1
ATOM 559 C C . PRO A 1 72 ? -3.935 -1.607 7.928 1.00 97.88 72 PRO A C 1
ATOM 561 O O . PRO A 1 72 ? -3.782 -1.994 6.771 1.00 97.88 72 PRO A O 1
ATOM 564 N N . LYS A 1 73 ? -2.936 -1.654 8.816 1.00 97.06 73 LYS A N 1
ATOM 565 C CA . LYS A 1 73 ? -1.580 -2.125 8.473 1.00 97.06 73 LYS A CA 1
ATOM 566 C C . LYS A 1 73 ? -1.557 -3.587 8.026 1.00 97.06 73 LYS A C 1
ATOM 568 O O . LYS A 1 73 ? -0.786 -3.928 7.140 1.00 97.06 73 LYS A O 1
ATOM 573 N N . ASP A 1 74 ? -2.396 -4.418 8.630 1.00 96.75 74 ASP A N 1
ATOM 574 C CA . ASP A 1 74 ? -2.572 -5.838 8.311 1.00 96.75 74 ASP A CA 1
ATOM 575 C C . ASP A 1 74 ? -3.285 -6.081 6.973 1.00 96.75 74 ASP A C 1
ATOM 577 O O . ASP A 1 74 ? -3.126 -7.143 6.381 1.00 96.75 74 ASP A O 1
ATOM 581 N N . ALA A 1 75 ? -4.021 -5.091 6.462 1.00 96.88 75 ALA A N 1
ATOM 582 C CA . ALA A 1 75 ? -4.650 -5.153 5.148 1.00 96.88 75 ALA A CA 1
ATOM 583 C C . ALA A 1 75 ? -3.687 -4.8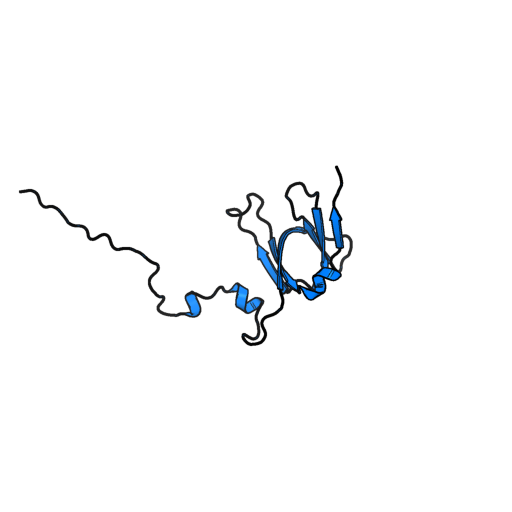33 3.992 1.00 96.88 75 ALA A C 1
ATOM 585 O O . ALA A 1 75 ? -4.037 -5.068 2.836 1.00 96.88 75 ALA A O 1
ATOM 586 N N . ILE A 1 76 ? -2.505 -4.267 4.263 1.00 96.62 76 ILE A N 1
ATOM 587 C CA . ILE A 1 76 ? -1.520 -3.914 3.233 1.00 96.62 76 ILE A CA 1
ATOM 588 C C . ILE A 1 76 ? -0.663 -5.141 2.939 1.00 96.62 76 ILE A C 1
ATOM 590 O O . ILE A 1 76 ? 0.178 -5.531 3.743 1.00 96.62 76 ILE A O 1
ATOM 594 N N . LEU A 1 77 ? -0.856 -5.719 1.758 1.00 96.06 77 LEU A N 1
ATOM 595 C CA . LEU A 1 77 ? -0.167 -6.936 1.337 1.00 96.06 77 LEU A CA 1
ATOM 596 C C . LEU A 1 77 ? 1.169 -6.631 0.658 1.00 96.06 77 LEU A C 1
ATOM 598 O O . LEU A 1 77 ? 2.128 -7.379 0.804 1.00 96.06 77 LEU A O 1
ATOM 602 N N . HIS A 1 78 ? 1.244 -5.523 -0.084 1.00 96.50 78 HIS A N 1
ATOM 603 C CA . HIS A 1 78 ? 2.487 -5.081 -0.712 1.00 96.50 78 HIS A CA 1
ATOM 604 C C . HIS A 1 78 ? 2.527 -3.565 -0.889 1.00 96.50 78 HIS A C 1
ATOM 606 O O . HIS A 1 78 ? 1.491 -2.911 -1.045 1.00 96.50 78 HIS A O 1
ATOM 612 N N . ARG A 1 79 ? 3.738 -3.003 -0.915 1.00 95.88 79 ARG A N 1
ATOM 613 C CA . ARG A 1 79 ? 3.982 -1.596 -1.233 1.00 95.88 79 ARG A CA 1
ATOM 614 C C . ARG A 1 79 ? 5.168 -1.459 -2.176 1.00 95.88 79 ARG A C 1
ATOM 616 O O . ARG A 1 79 ? 6.244 -1.968 -1.882 1.00 95.88 79 ARG A O 1
ATOM 623 N N . GLU A 1 80 ? 4.994 -0.650 -3.214 1.00 95.88 80 GLU A N 1
ATOM 624 C CA . GLU A 1 80 ? 6.094 -0.116 -4.019 1.00 95.88 80 GLU A CA 1
ATOM 625 C C . GLU A 1 80 ? 6.120 1.409 -3.993 1.00 95.88 80 GLU A C 1
ATOM 627 O O . GLU A 1 80 ? 5.096 2.077 -3.819 1.00 95.88 80 GLU A O 1
ATOM 632 N N . GLY A 1 81 ? 7.311 1.975 -4.177 1.00 95.69 81 GLY A N 1
ATOM 633 C CA . GLY A 1 81 ? 7.456 3.405 -4.425 1.00 95.69 81 GLY A CA 1
ATOM 634 C C . GLY A 1 81 ? 6.896 3.769 -5.800 1.00 95.69 81 GLY A C 1
ATOM 635 O O . GLY A 1 81 ? 7.210 3.116 -6.792 1.00 95.69 81 GLY A O 1
ATOM 636 N N . CYS A 1 82 ? 6.091 4.830 -5.877 1.00 94.25 82 CYS A N 1
ATOM 637 C CA . CYS A 1 82 ? 5.732 5.409 -7.169 1.00 94.25 82 CYS A CA 1
ATOM 638 C C . CYS A 1 82 ? 6.937 6.210 -7.692 1.00 94.25 82 CYS A C 1
ATOM 640 O O . CYS A 1 82 ? 7.410 7.103 -6.975 1.00 94.25 82 CYS A O 1
ATOM 642 N N . PRO A 1 83 ? 7.468 5.897 -8.889 1.00 93.31 83 PRO A N 1
ATOM 643 C CA . PRO A 1 83 ? 8.634 6.587 -9.419 1.00 93.31 83 PRO A CA 1
ATOM 644 C C . PRO A 1 83 ? 8.298 8.042 -9.752 1.00 93.31 83 PRO A C 1
ATOM 646 O O . PRO A 1 83 ? 7.176 8.374 -10.141 1.00 93.31 83 PRO A O 1
ATOM 649 N N . THR A 1 84 ? 9.300 8.916 -9.662 1.00 92.62 84 THR A N 1
ATOM 650 C CA . THR A 1 84 ? 9.130 10.350 -9.941 1.00 92.62 84 THR A CA 1
ATOM 651 C C . THR A 1 84 ? 8.764 10.649 -11.397 1.00 92.62 84 THR A C 1
ATOM 653 O O . THR A 1 84 ? 8.187 11.693 -11.688 1.00 92.62 84 THR A O 1
ATOM 656 N N . SER A 1 85 ? 9.042 9.712 -12.310 1.00 93.62 85 SER A N 1
ATOM 657 C CA . SER A 1 85 ? 8.603 9.766 -13.707 1.00 93.62 85 SER A CA 1
ATOM 658 C C . SER A 1 85 ? 7.088 9.615 -13.879 1.00 93.62 85 SER A C 1
ATOM 660 O O . SER A 1 85 ? 6.549 10.106 -14.866 1.00 93.62 85 SER A O 1
ATOM 662 N N . ALA A 1 86 ? 6.398 8.961 -12.938 1.00 88.94 86 ALA A N 1
ATOM 663 C CA . ALA A 1 86 ? 4.943 8.791 -12.956 1.00 88.94 86 ALA A CA 1
ATOM 664 C C . ALA A 1 86 ? 4.212 9.872 -12.139 1.00 88.94 86 ALA A C 1
ATOM 666 O O . ALA A 1 86 ? 3.101 10.266 -12.482 1.00 88.94 86 ALA A O 1
ATOM 667 N N . SER A 1 87 ? 4.831 10.370 -11.067 1.00 88.44 87 SER A N 1
ATOM 668 C CA . SER A 1 87 ? 4.312 11.453 -10.223 1.00 88.44 87 SER A CA 1
ATOM 669 C C . SER A 1 87 ? 5.485 12.315 -9.758 1.00 88.44 87 SER A C 1
ATOM 671 O O . SER A 1 87 ? 6.371 11.769 -9.108 1.00 88.44 87 SER A O 1
ATOM 673 N N . PRO A 1 88 ? 5.519 13.640 -10.003 1.00 88.25 88 PRO A N 1
ATOM 674 C CA . PRO A 1 88 ? 6.687 14.474 -9.684 1.00 88.25 88 PRO A CA 1
ATOM 675 C C . PRO A 1 88 ? 7.135 14.423 -8.216 1.00 88.25 88 PRO A C 1
ATOM 677 O O . PRO A 1 88 ? 8.314 14.586 -7.917 1.00 88.25 88 PRO A O 1
ATOM 680 N N . LEU A 1 89 ? 6.197 14.173 -7.298 1.00 90.50 89 LEU A N 1
ATOM 681 C CA . LEU A 1 89 ? 6.452 14.053 -5.859 1.00 90.50 89 LEU A CA 1
ATOM 682 C C . LEU A 1 89 ? 6.769 12.609 -5.423 1.00 90.50 89 LEU A C 1
ATOM 684 O O . LEU A 1 89 ? 6.874 12.324 -4.232 1.00 90.50 89 LEU A O 1
ATOM 688 N N . GLY A 1 90 ? 6.863 11.680 -6.374 1.00 94.38 90 GLY A N 1
ATOM 689 C CA . GLY A 1 90 ? 6.835 10.246 -6.122 1.00 94.38 90 GLY A CA 1
ATOM 690 C C . GLY A 1 90 ? 5.485 9.818 -5.551 1.00 94.38 90 GLY A C 1
ATOM 691 O O . GLY A 1 90 ? 4.429 10.308 -5.963 1.00 94.38 90 GLY A O 1
ATOM 692 N N . GLY A 1 91 ? 5.516 8.900 -4.590 1.00 95.56 91 GLY A N 1
ATOM 693 C CA . GLY A 1 91 ? 4.331 8.404 -3.898 1.00 95.56 91 GLY A CA 1
ATOM 694 C C . GLY A 1 91 ? 4.467 6.928 -3.562 1.00 95.56 91 GLY A C 1
ATOM 695 O O . GLY A 1 91 ? 5.566 6.395 -3.388 1.00 95.56 91 GLY A O 1
ATOM 696 N N . SER A 1 92 ? 3.345 6.239 -3.444 1.00 97.00 92 SER A N 1
ATOM 697 C CA . SER A 1 92 ? 3.306 4.813 -3.157 1.00 97.00 92 SER A CA 1
ATOM 698 C C . SER A 1 92 ? 2.157 4.139 -3.889 1.00 97.00 92 SER A C 1
ATOM 700 O O . SER A 1 92 ? 1.054 4.681 -3.974 1.00 97.00 92 SER A O 1
ATOM 702 N N . TYR A 1 93 ? 2.446 2.940 -4.374 1.00 96.81 93 TYR A N 1
ATOM 703 C CA . TYR A 1 93 ? 1.484 1.948 -4.813 1.00 96.81 93 TYR A CA 1
ATOM 704 C C . TYR A 1 93 ? 1.291 0.961 -3.668 1.00 96.81 93 TYR A C 1
ATOM 706 O O . TYR A 1 93 ? 2.262 0.355 -3.218 1.00 96.81 93 TYR A O 1
ATOM 714 N N . LEU A 1 94 ? 0.069 0.844 -3.156 1.00 97.25 94 LEU A N 1
ATOM 715 C CA . LEU A 1 94 ? -0.276 -0.080 -2.082 1.00 97.25 94 LEU A CA 1
ATOM 716 C C . LEU A 1 94 ? -1.282 -1.098 -2.604 1.00 97.25 94 LEU A C 1
ATOM 718 O O . LEU A 1 94 ? -2.397 -0.734 -2.976 1.00 97.25 94 LEU A O 1
ATOM 722 N N . TRP A 1 95 ? -0.898 -2.368 -2.593 1.00 97.12 95 TRP A N 1
ATOM 723 C CA . TRP A 1 95 ? -1.819 -3.472 -2.820 1.00 97.12 95 TRP A CA 1
ATOM 724 C C . TRP A 1 95 ? -2.395 -3.874 -1.479 1.00 97.12 95 TRP A C 1
ATOM 726 O O . TRP A 1 95 ? -1.661 -4.260 -0.568 1.00 97.12 95 TRP A O 1
ATOM 736 N N . ILE A 1 96 ? -3.709 -3.754 -1.362 1.00 96.88 96 ILE A N 1
ATOM 737 C CA . ILE A 1 96 ? -4.431 -4.031 -0.126 1.00 96.88 96 ILE A CA 1
ATOM 738 C C . ILE A 1 96 ? -5.442 -5.148 -0.360 1.00 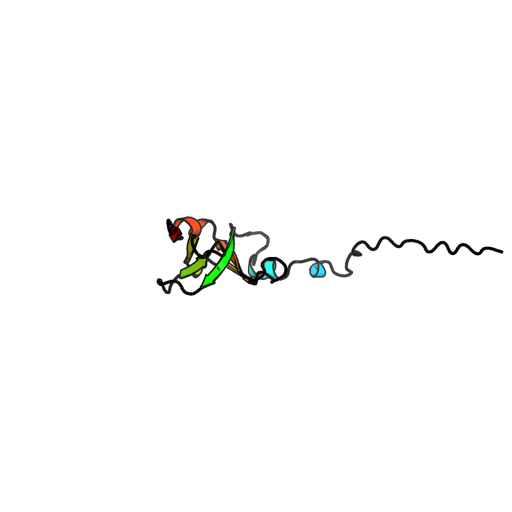96.88 96 ILE A C 1
ATOM 740 O O . ILE A 1 96 ? -5.956 -5.293 -1.474 1.00 96.88 96 ILE A O 1
ATOM 744 N N . ASP A 1 97 ? -5.744 -5.913 0.686 1.00 96.56 97 ASP A N 1
ATOM 745 C CA . ASP A 1 97 ? -6.859 -6.857 0.670 1.00 96.56 97 ASP A CA 1
ATOM 746 C C . ASP A 1 97 ? -8.161 -6.096 0.389 1.00 96.56 97 ASP A C 1
ATOM 748 O O . ASP A 1 97 ? -8.581 -5.210 1.142 1.00 96.56 97 ASP A O 1
ATOM 752 N N . ARG A 1 98 ? -8.821 -6.447 -0.717 1.00 96.44 98 ARG A N 1
ATOM 753 C CA . ARG A 1 98 ? -10.081 -5.825 -1.125 1.00 96.44 98 ARG A CA 1
ATOM 754 C C . ARG A 1 98 ? -11.188 -6.048 -0.093 1.00 96.44 98 ARG A C 1
ATOM 756 O O . ARG A 1 98 ? -12.041 -5.176 0.061 1.00 96.44 98 ARG A O 1
ATOM 763 N N . GLY A 1 99 ? -11.193 -7.177 0.618 1.00 94.75 99 GLY A N 1
ATOM 764 C CA . GLY A 1 99 ? -12.166 -7.465 1.676 1.00 94.75 99 GLY A CA 1
ATOM 765 C C . GLY A 1 99 ? -12.072 -6.484 2.848 1.00 94.75 99 GLY A C 1
ATOM 766 O O . GLY A 1 99 ? -13.091 -6.084 3.421 1.00 94.75 99 GLY A O 1
ATOM 767 N N . ALA A 1 100 ? -10.860 -6.007 3.137 1.00 93.94 100 ALA A N 1
ATOM 768 C CA . ALA A 1 100 ? -10.588 -5.047 4.200 1.00 93.94 100 ALA A CA 1
ATOM 769 C C . ALA A 1 100 ? -10.958 -3.596 3.835 1.00 93.94 100 ALA A C 1
ATOM 771 O O . ALA A 1 100 ? -10.954 -2.724 4.707 1.00 93.94 100 ALA A O 1
ATOM 772 N N . TRP A 1 101 ? -11.344 -3.315 2.581 1.00 92.31 101 TRP A N 1
ATOM 773 C CA . TRP A 1 101 ? -11.759 -1.970 2.159 1.00 92.31 101 TRP A CA 1
ATOM 774 C C . TRP A 1 101 ? -12.911 -1.415 3.000 1.00 92.31 101 TRP A C 1
ATOM 776 O O . TRP A 1 101 ? -12.930 -0.234 3.330 1.00 92.31 101 TRP A O 1
ATOM 786 N N . SER A 1 102 ? -13.844 -2.276 3.413 1.00 92.69 102 SER A N 1
ATOM 787 C CA . SER A 1 102 ? -14.971 -1.894 4.275 1.00 92.69 102 SER A CA 1
ATOM 788 C C . SER A 1 102 ? -14.545 -1.365 5.653 1.00 92.69 102 SER A C 1
ATOM 790 O O . SER A 1 102 ? -15.297 -0.632 6.288 1.00 92.69 102 SER A O 1
ATOM 792 N N . SER A 1 103 ? -13.336 -1.713 6.102 1.00 92.50 103 SER A N 1
ATOM 793 C CA . SER A 1 103 ? -12.742 -1.247 7.360 1.00 92.50 103 SER A CA 1
ATOM 794 C C . SER A 1 103 ? -11.856 -0.011 7.183 1.00 92.50 103 SER A C 1
ATOM 796 O O . SER A 1 103 ? -11.434 0.592 8.171 1.00 92.50 103 SER A O 1
ATOM 798 N N . CYS A 1 104 ? -11.578 0.391 5.940 1.00 94.06 104 CYS A N 1
ATOM 799 C CA . CYS A 1 104 ? -10.834 1.609 5.657 1.00 94.06 104 CYS A CA 1
ATOM 800 C C . CYS A 1 104 ? -11.688 2.838 5.982 1.00 94.06 104 CYS A C 1
ATOM 802 O O . CYS A 1 104 ? -12.871 2.911 5.642 1.00 94.06 104 CYS A O 1
ATOM 804 N N . ARG A 1 105 ? -11.079 3.846 6.613 1.00 95.00 105 ARG A N 1
ATOM 805 C CA . ARG A 1 105 ? -11.770 5.103 6.928 1.00 95.00 105 ARG A CA 1
ATOM 806 C C . ARG A 1 105 ? -11.420 6.161 5.902 1.00 95.00 105 ARG A C 1
ATOM 808 O O . ARG A 1 105 ? -10.261 6.539 5.768 1.00 95.00 105 ARG A O 1
ATOM 815 N N . THR A 1 106 ? -12.425 6.651 5.186 1.00 94.19 106 THR A N 1
ATOM 816 C CA . THR A 1 106 ? -12.257 7.699 4.178 1.00 94.19 106 THR A CA 1
ATOM 817 C C . THR A 1 106 ? -12.566 9.068 4.767 1.00 94.19 106 THR A C 1
ATOM 819 O O . THR A 1 106 ? -13.626 9.261 5.361 1.00 94.19 106 THR A O 1
ATOM 822 N N . TYR A 1 107 ? -11.695 10.041 4.527 1.00 92.50 107 TYR A N 1
ATOM 823 C CA . TYR A 1 107 ? -11.883 11.424 4.947 1.00 92.50 107 TYR A CA 1
ATOM 824 C C . TYR A 1 107 ? -11.803 12.332 3.728 1.00 92.50 107 TYR A C 1
ATOM 826 O O . TYR A 1 107 ? -10.846 12.253 2.958 1.00 92.50 107 TYR A O 1
ATOM 834 N N . ARG A 1 108 ? -12.790 13.214 3.565 1.00 90.88 108 ARG A N 1
ATOM 835 C CA . ARG A 1 108 ? -12.740 14.310 2.594 1.00 90.88 108 ARG A CA 1
ATOM 836 C C . ARG A 1 108 ? -12.893 15.630 3.323 1.00 90.88 108 ARG A C 1
ATOM 838 O O . ARG A 1 108 ? -13.873 15.829 4.036 1.00 90.88 108 ARG A O 1
ATOM 845 N N . ARG A 1 109 ? -11.930 16.526 3.138 1.00 81.50 109 ARG A N 1
ATOM 846 C CA . ARG A 1 109 ? -12.069 17.920 3.546 1.00 81.50 109 ARG A CA 1
ATOM 847 C C . ARG A 1 109 ? -12.938 18.613 2.503 1.00 81.50 109 ARG A C 1
ATOM 849 O O . ARG A 1 109 ? -12.601 18.605 1.324 1.00 81.50 109 ARG A O 1
ATOM 856 N N . GLN A 1 110 ? -14.076 19.151 2.931 1.00 73.38 110 GLN A N 1
ATOM 857 C CA . GLN A 1 110 ? -14.803 20.125 2.124 1.00 73.38 110 GLN A CA 1
ATOM 858 C C . GLN A 1 110 ? -14.071 21.458 2.290 1.00 73.38 110 GLN A C 1
ATOM 860 O O . GLN A 1 110 ? -13.830 21.883 3.422 1.00 73.38 110 GLN A O 1
ATOM 865 N N . CYS A 1 111 ? -13.632 22.026 1.171 1.00 57.53 111 CYS A N 1
ATOM 866 C CA . CYS A 1 111 ? -13.125 23.391 1.100 1.00 57.53 111 CYS A CA 1
ATOM 867 C C . CYS A 1 111 ? -14.288 24.371 0.982 1.00 57.53 111 CYS A C 1
ATOM 869 O O . CYS A 1 111 ? -15.285 24.003 0.320 1.00 57.53 111 CYS A O 1
#

Organism: NCBI:txid2605638

Secondary structure (DSSP, 8-state):
--------------PPPSSGGGGS-TTHHHH-SSTTS---EEEEEEEEEE-SSTTEEEEE-STTS-EEEEEEGGGEEEEEEPPTTTSTT--EEEEEEGGGGGGPEEEE---

Sequence (111 aa):
MAEHNDEAVSEGGPGRPANLSEWFDPWLSKLIEDPNKIPNVMLLCGYATNSPDEKAIRVFCDPQLLWCVDVPKDAILHREGCPTSASPLGGSYLWIDRGAWSSCRTYRRQC